Protein AF-0000000068959592 (afdb_homodimer)

Structure (mmCIF, N/CA/C/O backbone):
data_AF-0000000068959592-model_v1
#
loop_
_entity.id
_entity.type
_entity.pdbx_description
1 polymer 'Spy/CpxP family protein refolding chaperone'
#
loop_
_atom_site.group_PDB
_atom_site.id
_atom_site.type_symbol
_atom_site.label_atom_id
_atom_site.label_alt_id
_atom_site.label_comp_id
_atom_site.label_asym_id
_atom_site.label_entity_id
_atom_site.label_seq_id
_atom_site.pdbx_PDB_ins_code
_atom_site.Cartn_x
_atom_site.Cartn_y
_atom_site.Cartn_z
_atom_site.occupancy
_atom_site.B_iso_or_equiv
_atom_site.auth_seq_id
_atom_site.auth_comp_id
_atom_site.auth_asym_id
_atom_site.auth_atom_id
_atom_site.pdbx_PDB_model_num
ATOM 1 N N . ASP A 1 1 ? -11.227 -25.031 -20.594 1 89.12 1 ASP A N 1
ATOM 2 C CA . ASP A 1 1 ? -10.117 -24.531 -21.391 1 89.12 1 ASP A CA 1
ATOM 3 C C . ASP A 1 1 ? -9.266 -23.547 -20.578 1 89.12 1 ASP A C 1
ATOM 5 O O . ASP A 1 1 ? -9.594 -23.219 -19.438 1 89.12 1 ASP A O 1
ATOM 9 N N . GLN A 1 2 ? -8.172 -23.359 -21.172 1 91.5 2 GLN A N 1
ATOM 10 C CA . GLN A 1 2 ? -7.215 -22.484 -20.5 1 91.5 2 GLN A CA 1
ATOM 11 C C . GLN A 1 2 ? -7.84 -21.125 -20.203 1 91.5 2 GLN A C 1
ATOM 13 O O . GLN A 1 2 ? -7.637 -20.562 -19.125 1 91.5 2 GLN A O 1
ATOM 18 N N . ILE A 1 3 ? -8.695 -20.656 -21.078 1 91.06 3 ILE A N 1
ATOM 19 C CA . ILE A 1 3 ? -9.344 -19.359 -20.922 1 91.06 3 ILE A CA 1
ATOM 20 C C . ILE A 1 3 ? -10.352 -19.406 -19.781 1 91.06 3 ILE A C 1
ATOM 22 O O . ILE A 1 3 ? -10.422 -18.484 -18.969 1 91.06 3 ILE A O 1
ATOM 26 N N . THR A 1 4 ? -11.117 -20.391 -19.812 1 95.69 4 THR A N 1
ATOM 27 C CA . THR A 1 4 ? -12.094 -20.562 -18.734 1 95.69 4 THR A CA 1
ATOM 28 C C . THR A 1 4 ? -11.398 -20.625 -17.375 1 95.69 4 THR A C 1
ATOM 30 O O . THR A 1 4 ? -11.883 -20.047 -16.406 1 95.69 4 THR A O 1
ATOM 33 N N . ARG A 1 5 ? -10.273 -21.266 -17.219 1 96.12 5 ARG A N 1
ATOM 34 C CA . ARG A 1 5 ? -9.523 -21.391 -15.961 1 96.12 5 ARG A CA 1
ATOM 35 C C . ARG A 1 5 ? -8.977 -20.047 -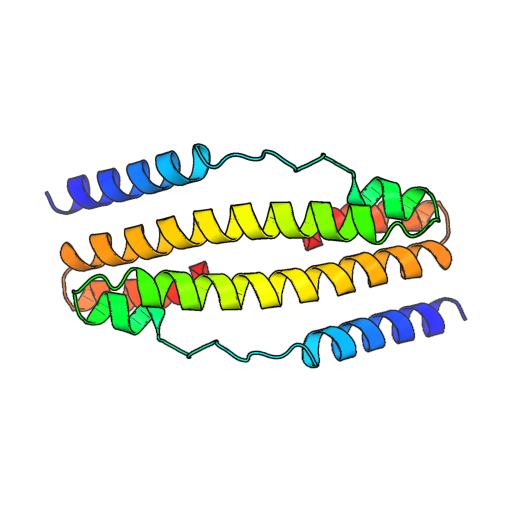15.523 1 96.12 5 ARG A C 1
ATOM 37 O O . ARG A 1 5 ? -9.008 -19.703 -14.336 1 96.12 5 ARG A O 1
ATOM 44 N N . ILE A 1 6 ? -8.516 -19.297 -16.5 1 94.5 6 ILE A N 1
ATOM 45 C CA . ILE A 1 6 ? -7.988 -17.969 -16.219 1 94.5 6 ILE A CA 1
ATOM 46 C C . ILE A 1 6 ? -9.109 -17.078 -15.688 1 94.5 6 ILE A C 1
ATOM 48 O O . ILE A 1 6 ? -8.922 -16.344 -14.703 1 94.5 6 ILE A O 1
ATOM 52 N N . LYS A 1 7 ? -10.234 -17.125 -16.281 1 96.38 7 LYS A N 1
ATOM 53 C CA . LYS A 1 7 ? -11.383 -16.328 -15.852 1 96.38 7 LYS A CA 1
ATOM 54 C C . LYS A 1 7 ? -11.805 -16.688 -14.43 1 96.38 7 LYS A C 1
ATOM 56 O O . LYS A 1 7 ? -12.125 -15.805 -13.625 1 96.38 7 LYS A O 1
ATOM 61 N N . LYS A 1 8 ? -11.852 -17.906 -14.18 1 97.69 8 LYS A N 1
ATOM 62 C CA . LYS A 1 8 ? -12.219 -18.359 -12.844 1 97.69 8 LYS A CA 1
ATOM 63 C C . LYS A 1 8 ? -11.234 -17.859 -11.797 1 97.69 8 LYS A C 1
ATOM 65 O O . LYS A 1 8 ? -11.641 -17.453 -10.703 1 97.69 8 LYS A O 1
ATOM 70 N N . LEU A 1 9 ? -9.906 -17.906 -12.125 1 97.88 9 LEU A N 1
ATOM 71 C CA . LEU A 1 9 ? -8.883 -17.406 -11.219 1 97.88 9 LEU A CA 1
ATOM 72 C C . LEU A 1 9 ? -9.07 -15.906 -10.969 1 97.88 9 LEU A C 1
ATOM 74 O O . LEU A 1 9 ? -8.945 -15.445 -9.828 1 97.88 9 LEU A O 1
ATOM 78 N N . HIS A 1 10 ? -9.383 -15.203 -12.016 1 96.81 10 HIS A N 1
ATOM 79 C CA . HIS A 1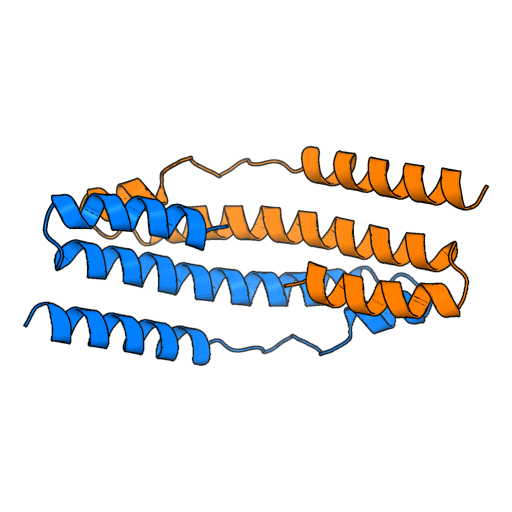 10 ? -9.617 -13.766 -11.891 1 96.81 10 HIS A CA 1
ATOM 80 C C . HIS A 1 10 ? -10.828 -13.484 -11 1 96.81 10 HIS A C 1
ATOM 82 O O . HIS A 1 10 ? -10.766 -12.617 -10.125 1 96.81 10 HIS A O 1
ATOM 88 N N . GLN A 1 11 ? -11.875 -14.203 -11.195 1 98.25 11 GLN A N 1
ATOM 89 C CA . GLN A 1 11 ? -13.086 -14.039 -10.398 1 98.25 11 GLN A CA 1
ATOM 90 C C . GLN A 1 11 ? -12.828 -14.375 -8.93 1 98.25 11 GLN A C 1
ATOM 92 O O . GLN A 1 11 ? -13.328 -13.695 -8.039 1 98.25 11 GLN A O 1
ATOM 97 N N . GLN A 1 12 ? -12.078 -15.398 -8.75 1 98.31 12 GLN A N 1
ATOM 98 C CA . GLN A 1 12 ? -11.742 -15.773 -7.379 1 98.31 12 GLN A CA 1
ATOM 99 C C . GLN A 1 12 ? -10.938 -14.672 -6.688 1 98.31 12 GLN A C 1
ATOM 101 O O . GLN A 1 12 ? -11.156 -14.383 -5.512 1 98.31 12 GLN A O 1
ATOM 106 N N . LEU A 1 13 ? -9.961 -14.102 -7.461 1 98.19 13 LEU A N 1
ATOM 107 C CA . LEU A 1 13 ? -9.195 -12.984 -6.906 1 98.19 13 LEU A CA 1
ATOM 108 C C . LEU A 1 13 ? -10.117 -11.852 -6.477 1 98.19 13 LEU A C 1
ATOM 110 O O . LEU A 1 13 ? -10.016 -11.352 -5.355 1 98.19 13 LEU A O 1
ATOM 114 N N . GLU A 1 14 ? -10.984 -11.461 -7.332 1 98 14 GLU A N 1
ATOM 115 C CA . GLU A 1 14 ? -11.914 -10.375 -7.031 1 98 14 GLU A CA 1
ATOM 116 C C . GLU A 1 14 ? -12.758 -10.703 -5.797 1 98 14 GLU A C 1
ATOM 118 O O . GLU A 1 14 ? -12.977 -9.836 -4.945 1 98 14 GLU A O 1
ATOM 123 N N . THR A 1 15 ? -13.211 -11.906 -5.75 1 98.56 15 THR A N 1
ATOM 124 C CA . THR A 1 15 ? -14.023 -12.352 -4.621 1 98.56 15 THR A CA 1
ATOM 125 C C . THR A 1 15 ? -13.219 -12.305 -3.324 1 98.56 15 THR A C 1
ATOM 127 O O . THR A 1 15 ? -13.68 -11.758 -2.32 1 98.56 15 THR A O 1
ATOM 130 N N . ASP A 1 16 ? -11.992 -12.812 -3.402 1 98.38 16 ASP A N 1
ATOM 131 C CA . ASP A 1 16 ? -11.148 -12.844 -2.213 1 98.38 16 ASP A CA 1
ATOM 132 C C . ASP A 1 16 ? -10.852 -11.43 -1.713 1 98.38 16 ASP A C 1
ATOM 134 O O . ASP A 1 16 ? -10.953 -11.156 -0.517 1 98.38 16 ASP A O 1
ATOM 138 N N . VAL A 1 17 ? -10.531 -10.555 -2.623 1 97.62 17 VAL A N 1
ATOM 139 C CA . VAL A 1 17 ? -10.18 -9.18 -2.268 1 97.62 17 VAL A CA 1
ATOM 140 C C . VAL A 1 17 ? -11.406 -8.461 -1.705 1 97.62 17 VAL A C 1
ATOM 142 O O . VAL A 1 17 ? -11.305 -7.727 -0.723 1 97.62 17 VAL A O 1
ATOM 145 N N . SER A 1 18 ? -12.539 -8.711 -2.27 1 97.88 18 SER A N 1
ATOM 146 C CA . SER A 1 18 ? -13.758 -8.031 -1.846 1 97.88 18 SER A CA 1
ATOM 147 C C . SER A 1 18 ? -14.188 -8.484 -0.455 1 97.88 18 SER A C 1
ATOM 149 O O . SER A 1 18 ? -14.953 -7.785 0.219 1 97.88 18 SER A O 1
ATOM 151 N N . GLN A 1 19 ? -13.727 -9.578 -0.022 1 98.06 19 GLN A N 1
ATOM 152 C CA . GLN A 1 19 ? -14.148 -10.148 1.251 1 98.06 19 GLN A CA 1
ATOM 153 C C . GLN A 1 19 ? -13.227 -9.703 2.387 1 98.06 19 GLN A C 1
ATOM 155 O O . GLN A 1 19 ? -13.477 -10.016 3.553 1 98.06 19 GLN A O 1
ATOM 160 N N . ILE A 1 20 ? -12.18 -8.945 1.967 1 98 20 ILE A N 1
ATOM 161 C CA . ILE A 1 20 ? -11.281 -8.445 3.002 1 98 20 ILE A CA 1
ATOM 162 C C . ILE A 1 20 ? -12.039 -7.504 3.932 1 98 20 ILE A C 1
ATOM 164 O O . ILE A 1 20 ? -12.75 -6.609 3.473 1 98 20 ILE A O 1
ATOM 168 N N . SER A 1 21 ? -11.883 -7.719 5.188 1 97.25 21 SER A N 1
ATOM 169 C CA . SER A 1 21 ? -12.539 -6.883 6.18 1 97.25 21 SER A CA 1
ATOM 170 C C . SER A 1 21 ? -11.938 -5.484 6.215 1 97.25 21 SER A C 1
ATOM 172 O O . SER A 1 21 ? -10.711 -5.328 6.23 1 97.25 21 SER A O 1
ATOM 174 N N . MET A 1 22 ? -12.773 -4.523 6.262 1 94.38 22 MET A N 1
ATOM 175 C CA . MET A 1 22 ? -12.32 -3.139 6.379 1 94.38 22 MET A CA 1
ATOM 176 C C . MET A 1 22 ? -12.453 -2.643 7.816 1 94.38 22 MET A C 1
ATOM 178 O O . MET A 1 22 ? -12.445 -1.437 8.062 1 94.38 22 MET A O 1
ATOM 182 N N . LYS A 1 23 ? -12.562 -3.627 8.578 1 93.25 23 LYS A N 1
ATOM 183 C CA . LYS A 1 23 ? -12.68 -3.277 9.992 1 93.25 23 LYS A CA 1
ATOM 184 C C . LYS A 1 23 ? -11.5 -2.434 10.453 1 93.25 23 LYS A C 1
ATOM 186 O O . LYS A 1 23 ? -10.352 -2.732 10.117 1 93.25 23 LYS A O 1
ATOM 191 N N . GLY A 1 24 ? -11.789 -1.362 11.133 1 94.56 24 GLY A N 1
ATOM 192 C CA . GLY A 1 24 ? -10.766 -0.488 11.672 1 94.56 24 GLY A CA 1
ATOM 193 C C . GLY A 1 24 ? -10.562 0.777 10.859 1 94.56 24 GLY A C 1
ATOM 194 O O . GLY A 1 24 ? -9.945 1.731 11.328 1 94.56 24 GLY A O 1
ATOM 195 N N . ILE A 1 25 ? -11.078 0.712 9.711 1 94.81 25 ILE A N 1
ATOM 196 C CA . ILE A 1 25 ? -10.992 1.913 8.883 1 94.81 25 ILE A CA 1
ATOM 197 C C . ILE A 1 25 ? -12.164 2.844 9.211 1 94.81 25 ILE A C 1
ATOM 199 O O . ILE A 1 25 ? -13.32 2.424 9.188 1 94.81 25 ILE A O 1
ATOM 203 N N . THR A 1 26 ? -11.828 3.969 9.602 1 94.81 26 THR A N 1
ATOM 204 C CA . THR A 1 26 ? -12.82 5.027 9.742 1 94.81 26 THR A CA 1
ATOM 205 C C . THR A 1 26 ? -12.664 6.066 8.633 1 94.81 26 THR A C 1
ATOM 207 O O . THR A 1 26 ? -11.664 6.793 8.594 1 94.81 26 THR A O 1
ATOM 210 N N . ASP A 1 27 ? -13.633 6.043 7.797 1 89.75 27 ASP A N 1
ATOM 211 C CA . ASP A 1 27 ? -13.594 6.984 6.68 1 89.75 27 ASP A CA 1
ATOM 212 C C . ASP A 1 27 ? -13.398 8.414 7.176 1 89.75 27 ASP A C 1
ATOM 214 O O . ASP A 1 27 ? -14.094 8.867 8.086 1 89.75 27 ASP A O 1
ATOM 218 N N . GLY A 1 28 ? -12.375 9.07 6.645 1 91 28 GLY A N 1
ATOM 219 C CA . GLY A 1 28 ? -12.148 10.469 6.957 1 91 28 GLY A CA 1
ATOM 220 C C . GLY A 1 28 ? -11.367 10.68 8.234 1 91 28 GLY A C 1
ATOM 221 O O . GLY A 1 28 ? -11.133 11.82 8.648 1 91 28 GLY A O 1
ATOM 222 N N . ALA A 1 29 ? -11 9.672 8.906 1 95.12 29 ALA A N 1
ATOM 223 C CA . ALA A 1 29 ? -10.328 9.805 10.195 1 95.12 29 ALA A CA 1
ATOM 224 C C . ALA A 1 29 ? -9.031 10.594 10.055 1 95.12 29 ALA A C 1
ATOM 226 O O . ALA A 1 29 ? -8.727 11.461 10.875 1 95.12 29 ALA A O 1
ATOM 227 N N . LEU A 1 30 ? -8.281 10.367 9.031 1 95.94 30 LEU A N 1
ATOM 228 C CA . LEU A 1 30 ? -7.016 11.07 8.844 1 95.94 30 LEU A CA 1
ATOM 229 C C . LEU A 1 30 ? -7.254 12.516 8.43 1 95.94 30 LEU A C 1
ATOM 231 O O . LEU A 1 30 ? -6.535 13.414 8.875 1 95.94 30 LEU A O 1
ATOM 235 N N . ILE A 1 31 ? -8.289 12.703 7.672 1 92.69 31 ILE A N 1
ATOM 236 C CA . ILE A 1 31 ? -8.672 14.047 7.266 1 92.69 31 ILE A CA 1
ATOM 237 C C . ILE A 1 31 ? -9.094 14.859 8.492 1 92.69 31 ILE A C 1
ATOM 239 O O . ILE A 1 31 ? -8.766 16.047 8.602 1 92.69 31 ILE A O 1
ATOM 243 N N . GLU A 1 32 ? -9.844 14.195 9.359 1 93.38 32 GLU A N 1
ATOM 244 C CA . GLU A 1 32 ? -10.273 14.867 10.578 1 93.38 32 GLU A CA 1
ATOM 245 C C . GLU A 1 32 ? -9.078 15.312 11.414 1 93.38 32 GLU A C 1
ATOM 247 O O . GLU A 1 32 ? -9.102 16.391 12.023 1 93.38 32 GLU A O 1
ATOM 252 N N . VAL A 1 33 ? -8.039 14.484 11.5 1 95.62 33 VAL A N 1
ATOM 253 C CA . VAL A 1 33 ? -6.836 14.875 12.227 1 95.62 33 VAL A CA 1
ATOM 254 C C . VAL A 1 33 ? -6.254 16.141 11.617 1 95.62 33 VAL A C 1
ATOM 256 O O . VAL A 1 33 ? -5.883 17.078 12.344 1 95.62 33 VAL A O 1
ATOM 259 N N . ILE A 1 34 ? -6.207 16.266 10.336 1 93.81 34 ILE A N 1
ATOM 260 C CA . ILE A 1 34 ? -5.637 17.406 9.641 1 93.81 34 ILE A CA 1
ATOM 261 C C . ILE A 1 34 ? -6.516 18.641 9.867 1 93.81 34 ILE A C 1
ATOM 263 O O . ILE A 1 34 ? -6.02 19.703 10.242 1 93.81 34 ILE A O 1
ATOM 267 N N . ASN A 1 35 ? -7.812 18.5 9.766 1 90.44 35 ASN A N 1
ATOM 268 C CA . ASN A 1 35 ? -8.75 19.609 9.875 1 90.44 35 ASN A CA 1
ATOM 269 C C . ASN A 1 35 ? -8.805 20.172 11.297 1 90.44 35 ASN A C 1
ATOM 271 O O . ASN A 1 35 ? -9.016 21.359 11.492 1 90.44 35 ASN A O 1
ATOM 275 N N . SER A 1 36 ? -8.609 19.312 12.234 1 92.31 36 SER A N 1
ATOM 276 C CA . SER A 1 36 ? -8.695 19.734 13.625 1 92.31 36 SER A CA 1
ATOM 277 C C . SER A 1 36 ? -7.523 20.625 14.008 1 92.31 36 SER A C 1
ATOM 279 O O . SER A 1 36 ? -7.578 21.344 15.008 1 92.31 36 SER A O 1
ATOM 281 N N . GLY A 1 37 ? -6.445 20.484 13.32 1 91.19 37 GLY A N 1
ATOM 282 C CA . GLY A 1 37 ? -5.242 21.234 13.648 1 91.19 37 GLY A CA 1
ATOM 283 C C . GLY A 1 37 ? -4.465 20.625 14.805 1 91.19 37 GLY A C 1
ATOM 284 O O . GLY A 1 37 ? -3.434 21.172 15.211 1 91.19 37 GLY A O 1
ATOM 285 N N . LYS A 1 38 ? -4.938 19.469 15.344 1 96.25 38 LYS A N 1
ATOM 286 C CA . LYS A 1 38 ? -4.273 18.766 16.438 1 96.25 38 LYS A CA 1
ATOM 287 C C . LYS A 1 38 ? -3.824 17.375 16.016 1 96.25 38 LYS A C 1
ATOM 289 O O . LYS A 1 38 ? -4.645 16.531 15.641 1 96.25 38 LYS A O 1
ATOM 294 N N . TRP A 1 39 ? -2.488 17.203 16.141 1 97.69 39 TRP A N 1
ATOM 295 C CA . TRP A 1 39 ? -1.955 15.906 15.742 1 97.69 39 TRP A CA 1
ATOM 296 C C . TRP A 1 39 ? -2.367 14.828 16.75 1 97.69 39 TRP A C 1
ATOM 298 O O . TRP A 1 39 ? -2.176 14.992 17.953 1 97.69 39 TRP A O 1
ATOM 308 N N . ASP A 1 40 ? -2.957 13.773 16.234 1 98.38 40 ASP A N 1
ATOM 309 C CA . ASP A 1 40 ? -3.299 12.586 17.016 1 98.38 40 ASP A CA 1
ATOM 310 C C . ASP A 1 40 ? -2.521 11.367 16.516 1 98.38 40 ASP A C 1
ATOM 312 O O . ASP A 1 40 ? -3.025 10.586 15.711 1 98.38 40 ASP A O 1
ATOM 316 N N . ASP A 1 41 ? -1.363 11.172 17.062 1 98.44 41 ASP A N 1
ATOM 317 C CA . ASP A 1 41 ? -0.442 10.133 16.609 1 98.44 41 ASP A CA 1
ATOM 318 C C . ASP A 1 41 ? -1.071 8.75 16.734 1 98.44 41 ASP A C 1
ATOM 320 O O . ASP A 1 41 ? -0.915 7.91 15.844 1 98.44 41 ASP A O 1
ATOM 324 N N . ALA A 1 42 ? -1.779 8.531 17.812 1 98.06 42 ALA A N 1
ATOM 325 C CA . ALA A 1 42 ? -2.389 7.223 18.047 1 98.06 42 ALA A CA 1
ATOM 326 C C . ALA A 1 42 ? -3.457 6.918 17 1 98.06 42 ALA A C 1
ATOM 328 O O . ALA A 1 42 ? -3.492 5.82 16.438 1 98.06 42 ALA A O 1
ATOM 329 N N . ALA A 1 43 ? -4.289 7.848 16.656 1 97.88 43 ALA A N 1
ATOM 330 C CA . ALA A 1 43 ? -5.336 7.652 15.656 1 97.88 43 ALA A CA 1
ATOM 331 C C . ALA A 1 43 ? -4.734 7.445 14.266 1 97.88 43 ALA A C 1
ATOM 333 O O . ALA A 1 43 ? -5.199 6.594 13.508 1 97.88 43 ALA A O 1
ATOM 334 N N . VAL A 1 44 ? -3.695 8.25 13.992 1 98.38 44 VAL A N 1
ATOM 335 C CA . VAL A 1 44 ? -3.037 8.148 12.688 1 98.38 44 VAL A CA 1
ATOM 336 C C . VAL A 1 44 ? -2.43 6.754 12.523 1 98.38 44 VAL A C 1
ATOM 338 O O . VAL A 1 44 ? -2.689 6.07 11.531 1 98.38 44 VAL A O 1
ATOM 341 N N . LYS A 1 45 ? -1.758 6.352 13.578 1 98.38 45 LYS A N 1
ATOM 342 C CA . LYS A 1 45 ? -1.103 5.051 13.5 1 98.38 45 LYS A CA 1
ATOM 343 C C . LYS A 1 45 ? -2.129 3.924 13.414 1 98.38 45 LYS A C 1
ATOM 345 O O . LYS A 1 45 ? -1.926 2.947 12.688 1 98.38 45 LYS A O 1
ATOM 350 N N . GLN A 1 46 ? -3.17 4.074 14.086 1 98.25 46 GLN A N 1
ATOM 351 C CA . GLN A 1 46 ? -4.223 3.064 14.055 1 98.25 46 GLN A CA 1
ATOM 352 C C . GLN A 1 46 ? -4.828 2.953 12.656 1 98.25 46 GLN A C 1
ATOM 354 O O . GLN A 1 46 ? -5.016 1.85 12.141 1 98.25 46 GLN A O 1
ATOM 359 N N . GLN A 1 47 ? -5.18 4.07 12.023 1 98 47 GLN A N 1
ATOM 360 C CA . GLN A 1 47 ? -5.766 4.066 10.688 1 98 47 GLN A CA 1
ATOM 361 C C . GLN A 1 47 ? -4.777 3.537 9.656 1 98 47 GLN A C 1
ATOM 363 O O . GLN A 1 47 ? -5.152 2.756 8.773 1 98 47 GLN A O 1
ATOM 368 N N . LEU A 1 48 ? -3.494 3.904 9.812 1 97.94 48 LEU A N 1
ATOM 369 C CA . LEU A 1 48 ? -2.5 3.461 8.844 1 97.94 48 LEU A CA 1
ATOM 370 C C . LEU A 1 48 ? -2.234 1.966 8.977 1 97.94 48 LEU A C 1
ATOM 372 O O . LEU A 1 48 ? -1.975 1.285 7.984 1 97.94 48 LEU A O 1
ATOM 376 N N . ALA A 1 49 ? -2.305 1.453 10.234 1 97.69 49 ALA A N 1
ATOM 377 C CA . ALA A 1 49 ? -2.168 0.013 10.438 1 97.69 49 ALA A CA 1
ATOM 378 C C . ALA A 1 49 ? -3.328 -0.743 9.797 1 97.69 49 ALA A C 1
ATOM 380 O O . ALA A 1 49 ? -3.131 -1.799 9.188 1 97.69 49 ALA A O 1
ATOM 381 N N . ALA A 1 50 ? -4.488 -0.204 9.898 1 97.12 50 ALA A N 1
ATOM 382 C CA . ALA A 1 50 ? -5.656 -0.836 9.289 1 97.12 50 ALA A CA 1
ATOM 383 C C . ALA A 1 50 ? -5.543 -0.857 7.77 1 97.12 50 ALA A C 1
ATOM 385 O O . ALA A 1 50 ? -5.812 -1.879 7.133 1 97.12 50 ALA A O 1
ATOM 386 N N . PHE A 1 51 ? -5.125 0.231 7.16 1 95.69 51 PHE A N 1
ATOM 387 C CA . PHE A 1 51 ? -4.898 0.295 5.723 1 95.69 51 PHE A CA 1
ATOM 388 C C . PHE A 1 51 ? -3.869 -0.74 5.289 1 95.69 51 PHE A C 1
ATOM 390 O O . PHE A 1 51 ? -4.082 -1.464 4.312 1 95.69 51 PHE A O 1
ATOM 397 N N . SER A 1 52 ? -2.789 -0.733 6.074 1 96.06 52 SER A N 1
ATOM 398 C CA . SER A 1 52 ? -1.694 -1.638 5.738 1 96.06 52 SER A CA 1
ATOM 399 C C . SER A 1 52 ? -2.143 -3.094 5.801 1 96.06 52 SER A C 1
ATOM 401 O O . SER A 1 52 ? -1.743 -3.906 4.965 1 96.06 52 SER A O 1
ATOM 403 N N . ASN A 1 53 ? -2.951 -3.344 6.75 1 96.88 53 ASN A N 1
ATOM 404 C CA . ASN A 1 53 ? -3.453 -4.707 6.883 1 96.88 53 ASN A CA 1
ATOM 405 C C . ASN A 1 53 ? -4.309 -5.109 5.684 1 96.88 53 ASN A C 1
ATOM 407 O O . ASN A 1 53 ? -4.164 -6.207 5.148 1 96.88 53 ASN A O 1
ATOM 411 N N . ILE A 1 54 ? -5.137 -4.293 5.25 1 96.81 54 ILE A N 1
ATOM 412 C CA . ILE A 1 54 ? -6.008 -4.547 4.105 1 96.81 54 ILE A CA 1
ATOM 413 C C . ILE A 1 54 ? -5.164 -4.746 2.85 1 96.81 54 ILE A C 1
ATOM 415 O O . ILE A 1 54 ? -5.352 -5.719 2.117 1 96.81 54 ILE A O 1
ATOM 419 N N . GLU A 1 55 ? -4.23 -3.857 2.682 1 95.62 55 GLU A N 1
ATOM 420 C CA . GLU A 1 55 ? -3.381 -3.924 1.498 1 95.62 55 GLU A CA 1
ATOM 421 C C . GLU A 1 55 ? -2.537 -5.195 1.495 1 95.62 55 GLU A C 1
ATOM 423 O O . GLU A 1 55 ? -2.346 -5.816 0.448 1 95.62 55 GLU A O 1
ATOM 428 N N . GLN A 1 56 ? -2.074 -5.52 2.666 1 97.38 56 GLN A N 1
ATOM 429 C CA . GLN A 1 56 ? -1.267 -6.73 2.773 1 97.38 56 GLN A CA 1
ATOM 430 C C . GLN A 1 56 ? -2.074 -7.969 2.393 1 97.38 56 GLN A C 1
ATOM 432 O O . GLN A 1 56 ? -1.581 -8.844 1.681 1 97.38 56 GLN A O 1
ATOM 437 N N . GLN A 1 57 ? -3.295 -8.023 2.787 1 97.94 57 GLN A N 1
ATOM 438 C CA . GLN A 1 57 ? -4.16 -9.141 2.441 1 97.94 57 GLN A CA 1
ATOM 439 C C . GLN A 1 57 ? -4.473 -9.156 0.947 1 97.94 57 GLN A C 1
ATOM 441 O O . GLN A 1 57 ? -4.426 -10.211 0.309 1 97.94 57 GLN A O 1
ATOM 446 N N . ALA A 1 58 ? -4.789 -8.023 0.453 1 97.25 58 ALA A N 1
ATOM 447 C CA . ALA A 1 58 ? -5.078 -7.941 -0.976 1 97.25 58 ALA A CA 1
ATOM 448 C C . ALA A 1 58 ? -3.879 -8.391 -1.806 1 97.25 58 ALA A C 1
ATOM 450 O O . ALA A 1 58 ? -4.031 -9.133 -2.781 1 97.25 58 ALA A O 1
ATOM 451 N N . ARG A 1 59 ? -2.666 -7.992 -1.362 1 97.38 59 ARG A N 1
ATOM 452 C CA . ARG A 1 59 ? -1.459 -8.375 -2.09 1 97.38 59 ARG A CA 1
ATOM 453 C C . ARG A 1 59 ? -1.215 -9.875 -1.995 1 97.38 59 ARG A C 1
ATOM 455 O O . ARG A 1 59 ? -0.729 -10.492 -2.945 1 97.38 59 ARG A O 1
ATOM 462 N N . TYR A 1 60 ? -1.549 -10.375 -0.842 1 98.38 60 TYR A N 1
ATOM 463 C CA . TYR A 1 60 ? -1.418 -11.82 -0.702 1 98.38 60 TYR A CA 1
ATOM 464 C C . TYR A 1 60 ? -2.26 -12.547 -1.744 1 98.38 60 TYR A C 1
ATOM 466 O O . TYR A 1 60 ? -1.771 -13.453 -2.422 1 98.38 60 TYR A O 1
ATOM 474 N N . TYR A 1 61 ? -3.469 -12.125 -1.93 1 98.12 61 TYR A N 1
ATOM 475 C CA . TYR A 1 61 ? -4.359 -12.773 -2.889 1 98.12 61 TYR A CA 1
ATOM 476 C C . TYR A 1 61 ? -3.881 -12.539 -4.316 1 98.12 61 TYR A C 1
ATOM 478 O O . TYR A 1 61 ? -4.012 -13.422 -5.172 1 98.12 61 TYR A O 1
ATOM 486 N N . ARG A 1 62 ? -3.316 -11.445 -4.562 1 97.31 62 ARG A N 1
ATOM 487 C CA . ARG A 1 62 ? -2.811 -11.164 -5.902 1 97.31 62 ARG A CA 1
ATOM 488 C C . ARG A 1 62 ? -1.611 -12.047 -6.23 1 97.31 62 ARG A C 1
ATOM 490 O O . ARG A 1 62 ? -1.498 -12.562 -7.344 1 97.31 62 ARG A O 1
ATOM 497 N N . VAL A 1 63 ? -0.735 -12.156 -5.227 1 97.31 63 VAL A N 1
ATOM 498 C CA . VAL A 1 63 ? 0.417 -13.023 -5.445 1 97.31 63 VAL A CA 1
ATOM 499 C C . VAL A 1 63 ? -0.052 -14.461 -5.672 1 97.31 63 VAL A C 1
ATOM 501 O O . VAL A 1 63 ? 0.439 -15.148 -6.57 1 97.31 63 VAL A O 1
ATOM 504 N N . LYS A 1 64 ? -1.023 -14.883 -4.875 1 97.75 64 LYS A N 1
ATOM 505 C CA . LYS A 1 64 ? -1.566 -16.219 -5.027 1 97.75 64 LYS A CA 1
ATOM 506 C C . LYS A 1 64 ? -2.215 -16.406 -6.395 1 97.75 64 LYS A C 1
ATOM 508 O O . LYS A 1 64 ? -2.035 -17.438 -7.043 1 97.75 64 LYS A O 1
ATOM 513 N N . TYR A 1 65 ? -2.912 -15.406 -6.859 1 97.69 65 TYR A N 1
ATOM 514 C CA . TYR A 1 65 ? -3.518 -15.414 -8.188 1 97.69 65 TYR A CA 1
ATOM 515 C C . TYR A 1 65 ? -2.457 -15.586 -9.266 1 97.69 65 TYR A C 1
ATOM 517 O O . TYR A 1 65 ? -2.59 -16.453 -10.148 1 97.69 65 TYR A O 1
ATOM 525 N N . TYR A 1 66 ? -1.413 -14.844 -9.148 1 96.19 66 TYR A N 1
ATOM 526 C CA . TYR A 1 66 ? -0.37 -14.922 -10.164 1 96.19 66 TYR A CA 1
ATOM 527 C C . TYR A 1 66 ? 0.348 -16.266 -10.109 1 96.19 66 TYR A C 1
ATOM 529 O O . TYR A 1 66 ? 0.746 -16.812 -11.141 1 96.19 66 TYR A O 1
ATOM 537 N N . PHE A 1 67 ? 0.55 -16.781 -8.93 1 96.88 67 PHE A N 1
ATOM 538 C CA . PHE A 1 67 ? 1.122 -18.109 -8.773 1 96.88 67 PHE A CA 1
ATOM 539 C C . PHE A 1 67 ? 0.269 -19.156 -9.477 1 96.88 67 PHE A C 1
ATOM 541 O O . PHE A 1 67 ? 0.774 -19.922 -10.297 1 96.88 67 PHE A O 1
ATOM 548 N N . ASP A 1 68 ? -1.072 -19.141 -9.234 1 96.62 68 ASP A N 1
ATOM 549 C CA . ASP A 1 68 ? -1.979 -20.109 -9.836 1 96.62 68 ASP A CA 1
ATOM 550 C C . ASP A 1 68 ? -2.104 -19.906 -11.336 1 96.62 68 ASP A C 1
ATOM 552 O O . ASP A 1 68 ? -2.211 -20.859 -12.102 1 96.62 68 ASP A O 1
ATOM 556 N N . LEU A 1 69 ? -2.1 -18.672 -11.695 1 95.5 69 LEU A N 1
ATOM 557 C CA . LEU A 1 69 ? -2.143 -18.344 -13.109 1 95.5 69 LEU A CA 1
ATOM 558 C C . LEU A 1 69 ? -0.93 -18.906 -13.844 1 95.5 69 LEU A C 1
ATOM 560 O O . LEU A 1 69 ? -1.056 -19.422 -14.953 1 95.5 69 LEU A O 1
ATOM 564 N N . SER A 1 70 ? 0.225 -18.812 -13.188 1 94 70 SER A N 1
ATOM 565 C CA . SER A 1 70 ? 1.465 -19.266 -13.805 1 94 70 SER A CA 1
ATOM 566 C C . SER A 1 70 ? 1.419 -20.766 -14.094 1 94 70 SER A C 1
ATOM 568 O O . SER A 1 70 ? 2.082 -21.25 -15.016 1 94 70 SER A O 1
ATOM 570 N N . LYS A 1 71 ? 0.611 -21.484 -13.391 1 91.88 71 LYS A N 1
ATOM 571 C CA . LYS A 1 71 ? 0.51 -22.938 -13.562 1 91.88 71 LYS A CA 1
ATOM 572 C 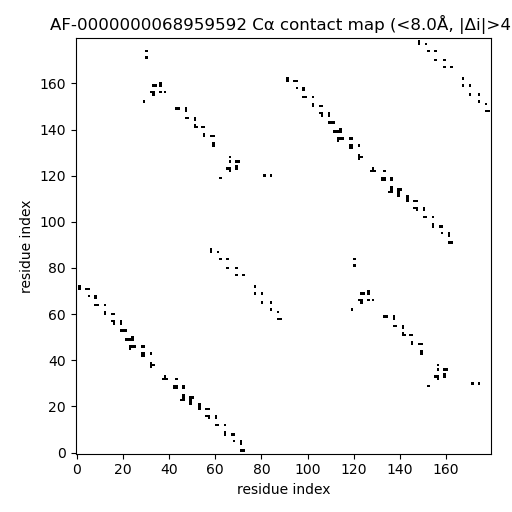C . LYS A 1 71 ? -0.313 -23.297 -14.797 1 91.88 71 LYS A C 1
ATOM 574 O O . LYS A 1 71 ? -0.234 -24.422 -15.297 1 91.88 71 LYS A O 1
ATOM 579 N N . VAL A 1 72 ? -1.061 -22.391 -15.227 1 92.44 72 VAL A N 1
ATOM 580 C CA . VAL A 1 72 ? -1.959 -22.703 -16.328 1 92.44 72 VAL A CA 1
ATOM 581 C C . VAL A 1 72 ? -1.425 -22.078 -17.625 1 92.44 72 VAL A C 1
ATOM 583 O O . VAL A 1 72 ? -1.9 -22.406 -18.719 1 92.44 72 VAL A O 1
ATOM 586 N N . LEU A 1 73 ? -0.482 -21.219 -17.547 1 92.31 73 LEU A N 1
ATOM 587 C CA . LEU A 1 73 ? 0.054 -20.516 -18.703 1 92.31 73 LEU A CA 1
ATOM 588 C C . LEU A 1 73 ? 1.24 -21.266 -19.312 1 92.31 73 LEU A C 1
ATOM 590 O O . LEU A 1 73 ? 1.828 -22.125 -18.656 1 92.31 73 LEU A O 1
ATOM 594 N N . THR A 1 74 ? 1.499 -21 -20.625 1 88.5 74 THR A N 1
ATOM 595 C CA . THR A 1 74 ? 2.713 -21.484 -21.266 1 88.5 74 THR A CA 1
ATOM 596 C C . THR A 1 74 ? 3.941 -20.75 -20.734 1 88.5 74 THR A C 1
ATOM 598 O O . THR A 1 74 ? 3.822 -19.672 -20.172 1 88.5 74 THR A O 1
ATOM 601 N N . PRO A 1 75 ? 5.141 -21.281 -20.891 1 85.19 75 PRO A N 1
ATOM 602 C CA . PRO A 1 75 ? 6.359 -20.609 -20.438 1 85.19 75 PRO A CA 1
ATOM 603 C C . PRO A 1 75 ? 6.488 -19.188 -21 1 85.19 75 PRO A C 1
ATOM 605 O O . PRO A 1 75 ? 6.938 -18.281 -20.297 1 85.19 75 PRO A O 1
ATOM 608 N N . GLU A 1 76 ? 6.027 -18.969 -22.25 1 84.44 76 GLU A N 1
ATOM 609 C CA . GLU A 1 76 ? 6.086 -17.641 -22.859 1 84.44 76 GLU A CA 1
ATOM 610 C C . GLU A 1 76 ? 5.141 -16.672 -22.156 1 84.44 76 GLU A C 1
ATOM 612 O O . GLU A 1 76 ? 5.496 -15.516 -21.906 1 84.44 76 GLU A O 1
ATOM 617 N N . GLN A 1 77 ? 4.004 -17.172 -21.812 1 88 77 GLN A N 1
ATOM 618 C CA . GLN A 1 77 ? 2.992 -16.375 -21.125 1 88 77 GLN A CA 1
ATOM 619 C C . GLN A 1 77 ? 3.398 -16.094 -19.688 1 88 77 GLN A C 1
ATOM 621 O O . GLN A 1 77 ? 3.049 -15.062 -19.125 1 88 77 GLN A O 1
ATOM 626 N N . ARG A 1 78 ? 4.262 -16.828 -19.078 1 89.25 78 ARG A N 1
ATOM 627 C CA . ARG A 1 78 ? 4.711 -16.719 -17.703 1 89.25 78 ARG A CA 1
ATOM 628 C C . ARG A 1 78 ? 5.625 -15.5 -17.531 1 89.25 78 ARG A C 1
ATOM 630 O O . ARG A 1 78 ? 5.625 -14.859 -16.469 1 89.25 78 ARG A O 1
ATOM 637 N N . GLN A 1 79 ? 6.312 -15.148 -18.547 1 86 79 GLN A N 1
ATOM 638 C CA . GLN A 1 79 ? 7.148 -13.953 -18.5 1 86 79 GLN A CA 1
ATOM 639 C C . GLN A 1 79 ? 6.301 -12.695 -18.344 1 86 79 GLN A C 1
ATOM 641 O O . GLN A 1 79 ? 6.672 -11.781 -17.594 1 86 79 GLN A O 1
ATOM 646 N N . GLN A 1 80 ? 5.199 -12.695 -18.953 1 85.06 80 GLN A N 1
ATOM 647 C CA . GLN A 1 80 ? 4.277 -11.57 -18.812 1 85.06 80 GLN A CA 1
ATOM 648 C C . GLN A 1 80 ? 3.713 -11.492 -17.406 1 85.06 80 GLN A C 1
ATOM 650 O O . GLN A 1 80 ? 3.527 -10.398 -16.859 1 85.06 80 GLN A O 1
ATOM 655 N N . VAL A 1 81 ? 3.504 -12.602 -16.859 1 86.06 81 VAL A N 1
ATOM 656 C CA . VAL A 1 81 ? 2.971 -12.672 -15.5 1 86.06 81 VAL A CA 1
ATOM 657 C C . 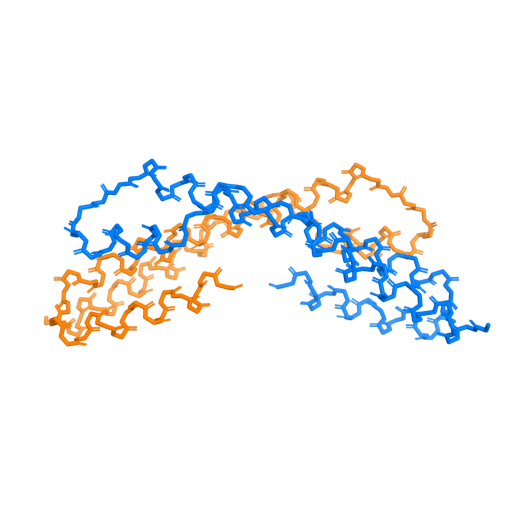VAL A 1 81 ? 3.953 -12.023 -14.523 1 86.06 81 VAL A C 1
ATOM 659 O O . VAL A 1 81 ? 3.547 -11.289 -13.617 1 86.06 81 VAL A O 1
ATOM 662 N N . GLN A 1 82 ? 5.227 -12.195 -14.711 1 85.06 82 GLN A N 1
ATOM 663 C CA . GLN A 1 82 ? 6.254 -11.609 -13.852 1 85.06 82 GLN A CA 1
ATOM 664 C C . GLN A 1 82 ? 6.211 -10.086 -13.898 1 85.06 82 GLN A C 1
ATOM 666 O O . GLN A 1 82 ? 6.293 -9.43 -12.859 1 85.06 82 GLN A O 1
ATOM 671 N N . GLN A 1 83 ? 6.047 -9.617 -15.047 1 85.31 83 GLN A N 1
ATOM 672 C CA . GLN A 1 83 ? 5.965 -8.172 -15.211 1 85.31 83 GLN A CA 1
ATOM 673 C C . GLN A 1 83 ? 4.703 -7.613 -14.555 1 85.31 83 GLN A C 1
ATOM 675 O O . GLN A 1 83 ? 4.746 -6.574 -13.891 1 85.31 83 GLN A O 1
ATOM 680 N N . ASP A 1 84 ? 3.629 -8.359 -14.75 1 88.5 84 ASP A N 1
ATOM 681 C CA . ASP A 1 84 ? 2.363 -7.926 -14.164 1 88.5 84 ASP A CA 1
ATOM 682 C C . ASP A 1 84 ? 2.42 -7.957 -12.641 1 88.5 84 ASP A C 1
ATOM 684 O O . ASP A 1 84 ? 1.894 -7.059 -11.977 1 88.5 84 ASP A O 1
ATOM 688 N N . LEU A 1 85 ? 3.088 -8.945 -12.172 1 90.44 85 LEU A N 1
ATOM 689 C CA . LEU A 1 85 ? 3.219 -9.07 -10.727 1 90.44 85 LEU A CA 1
ATOM 690 C C . LEU A 1 85 ? 4.02 -7.91 -10.148 1 90.44 85 LEU A C 1
ATOM 692 O O . LEU A 1 85 ? 3.631 -7.328 -9.133 1 90.44 85 LEU A O 1
ATOM 696 N N . ALA A 1 86 ? 5.086 -7.531 -10.766 1 84.31 86 ALA A N 1
ATOM 697 C CA . ALA A 1 86 ? 5.906 -6.418 -10.305 1 84.31 86 ALA A CA 1
ATOM 698 C C . ALA A 1 86 ? 5.094 -5.129 -10.219 1 84.31 86 ALA A C 1
ATOM 700 O O . ALA A 1 86 ? 5.207 -4.375 -9.25 1 84.31 86 ALA A O 1
ATOM 701 N N . GLN A 1 87 ? 4.258 -4.941 -11.125 1 85 87 GLN A N 1
ATOM 702 C CA . GLN A 1 87 ? 3.418 -3.748 -11.164 1 85 87 GLN A CA 1
ATOM 703 C C . GLN A 1 87 ? 2.338 -3.803 -10.086 1 85 87 GLN A C 1
ATOM 705 O O . GLN A 1 87 ? 2.023 -2.785 -9.461 1 85 87 GLN A O 1
ATOM 710 N N . ALA A 1 88 ? 1.9 -5.027 -9.898 1 83.75 88 ALA A N 1
ATOM 711 C CA . ALA A 1 88 ? 0.799 -5.207 -8.953 1 83.75 88 ALA A CA 1
ATOM 712 C C . ALA A 1 88 ? 1.275 -5.039 -7.516 1 83.75 88 ALA A C 1
ATOM 714 O O . ALA A 1 88 ? 0.482 -4.73 -6.621 1 83.75 88 ALA A O 1
ATOM 715 N N . LEU A 1 89 ? 2.518 -5.293 -7.27 1 83.12 89 LEU A N 1
ATOM 716 C CA . LEU A 1 89 ? 3.076 -5.18 -5.926 1 83.12 89 LEU A CA 1
ATOM 717 C C . LEU A 1 89 ? 3.375 -3.723 -5.586 1 83.12 89 LEU A C 1
ATOM 719 O O . LEU A 1 89 ? 3.551 -3.379 -4.414 1 83.12 89 LEU A O 1
ATOM 723 N N . GLU A 1 90 ? 3.379 -2.859 -6.594 1 70.56 90 GLU A N 1
ATOM 724 C CA . GLU A 1 90 ? 3.602 -1.433 -6.379 1 70.56 90 GLU A CA 1
ATOM 725 C C . GLU A 1 90 ? 2.305 -0.721 -6.008 1 70.56 90 GLU A C 1
ATOM 727 O O . GLU A 1 90 ? 2.299 0.155 -5.141 1 70.56 90 GLU A O 1
ATOM 732 N N . ASP B 1 1 ? 8.75 32.812 3.393 1 89.19 1 ASP B N 1
ATOM 733 C CA . ASP B 1 1 ? 7.43 32.969 2.783 1 89.19 1 ASP B CA 1
ATOM 734 C C . ASP B 1 1 ? 6.703 31.625 2.732 1 89.19 1 ASP B C 1
ATOM 736 O O . ASP B 1 1 ? 7.266 30.594 3.094 1 89.19 1 ASP B O 1
ATOM 740 N N . GLN B 1 2 ? 5.48 31.812 2.496 1 91.62 2 GLN B N 1
ATOM 741 C CA . GLN B 1 2 ? 4.625 30.641 2.467 1 91.62 2 GLN B CA 1
ATOM 742 C C . GLN B 1 2 ? 5.148 29.609 1.474 1 91.62 2 GLN B C 1
ATOM 744 O O . GLN B 1 2 ? 5.156 28.406 1.763 1 91.62 2 GLN B O 1
ATOM 749 N N . ILE B 1 3 ? 5.688 30.062 0.369 1 91.06 3 ILE B N 1
ATOM 750 C CA . ILE B 1 3 ? 6.203 29.188 -0.678 1 91.06 3 ILE B CA 1
ATOM 751 C C . ILE B 1 3 ? 7.461 28.484 -0.183 1 91.06 3 ILE B C 1
ATOM 753 O O . ILE B 1 3 ? 7.633 27.281 -0.401 1 91.06 3 ILE B O 1
ATOM 757 N N . THR B 1 4 ? 8.312 29.219 0.343 1 95.75 4 THR B N 1
ATOM 758 C CA . THR B 1 4 ? 9.539 28.641 0.884 1 95.75 4 THR B CA 1
ATOM 759 C C . THR B 1 4 ? 9.219 27.578 1.937 1 95.75 4 THR B C 1
ATOM 761 O O . THR B 1 4 ? 9.852 26.531 1.982 1 95.75 4 THR B O 1
ATOM 764 N N . ARG B 1 5 ? 8.234 27.734 2.807 1 96.19 5 ARG B N 1
ATOM 765 C CA . ARG B 1 5 ? 7.832 26.781 3.842 1 96.19 5 ARG B CA 1
ATOM 766 C C . ARG B 1 5 ? 7.262 25.516 3.229 1 96.19 5 ARG B C 1
ATOM 768 O O . ARG B 1 5 ? 7.551 24.406 3.695 1 96.19 5 ARG B O 1
ATOM 775 N N . ILE B 1 6 ? 6.508 25.719 2.184 1 94.56 6 ILE B N 1
ATOM 776 C CA . ILE B 1 6 ? 5.922 24.578 1.487 1 94.56 6 ILE B CA 1
ATOM 777 C C . ILE B 1 6 ? 7.027 23.734 0.861 1 94.56 6 ILE B C 1
ATOM 779 O O . ILE B 1 6 ? 7.008 22.5 0.965 1 94.56 6 ILE B O 1
ATOM 783 N N . LYS B 1 7 ? 7.977 24.344 0.246 1 96.38 7 LYS B N 1
ATOM 784 C CA . LYS B 1 7 ? 9.094 23.625 -0.373 1 96.38 7 LYS B CA 1
ATOM 785 C C . LYS B 1 7 ? 9.891 22.844 0.666 1 96.38 7 LYS B C 1
ATOM 787 O O . LYS B 1 7 ? 10.297 21.719 0.417 1 96.38 7 LYS B O 1
ATOM 792 N N . LYS B 1 8 ? 10.133 23.469 1.73 1 97.75 8 LYS B N 1
ATOM 793 C CA . LYS B 1 8 ? 10.875 22.797 2.801 1 97.75 8 LYS B CA 1
ATOM 794 C C . LYS B 1 8 ? 10.125 21.562 3.295 1 97.75 8 LYS B C 1
ATOM 796 O O . LYS B 1 8 ? 10.734 20.531 3.557 1 97.75 8 LYS B O 1
ATOM 801 N N . LEU B 1 9 ? 8.766 21.672 3.465 1 97.81 9 LEU B N 1
ATOM 802 C CA . LEU B 1 9 ? 7.953 20.547 3.889 1 97.81 9 LEU B CA 1
ATOM 803 C C . LEU B 1 9 ? 8.023 19.406 2.871 1 97.81 9 LEU B C 1
ATOM 805 O O . LEU B 1 9 ? 8.133 18.234 3.244 1 97.81 9 LEU B O 1
ATOM 809 N N . HIS B 1 10 ? 7.98 19.797 1.615 1 96.81 10 HIS B N 1
ATOM 810 C CA . HIS B 1 10 ? 8.07 18.797 0.555 1 96.81 10 HIS B CA 1
ATOM 811 C C . HIS B 1 10 ? 9.414 18.078 0.585 1 96.81 10 HIS B C 1
ATOM 813 O O . HIS B 1 10 ? 9.477 16.844 0.483 1 96.81 10 HIS B O 1
ATOM 819 N N . GLN B 1 11 ? 10.477 18.828 0.746 1 98.31 11 GLN B N 1
ATOM 820 C CA . GLN B 1 11 ? 11.812 18.25 0.808 1 98.31 11 GLN B CA 1
ATOM 821 C C . GLN B 1 11 ? 11.969 17.344 2.02 1 98.31 11 GLN B C 1
ATOM 823 O O . GLN B 1 11 ? 12.594 16.281 1.928 1 98.31 11 GLN B O 1
ATOM 828 N N . GLN B 1 12 ? 11.414 17.766 3.092 1 98.31 12 GLN B N 1
ATOM 829 C CA . GLN B 1 12 ? 11.469 16.953 4.297 1 98.31 12 GLN B CA 1
ATOM 830 C C . GLN B 1 12 ? 10.742 15.625 4.09 1 98.31 12 GLN B C 1
ATOM 832 O O . GLN B 1 12 ? 11.211 14.57 4.535 1 98.31 12 GLN B O 1
ATOM 837 N N . LEU B 1 13 ? 9.547 15.711 3.432 1 98.19 13 LEU B N 1
ATOM 838 C CA . LEU B 1 13 ? 8.82 14.484 3.123 1 98.19 13 LEU B CA 1
ATOM 839 C C . LEU B 1 13 ? 9.68 13.531 2.301 1 98.19 13 LEU B C 1
ATOM 841 O O . LEU B 1 13 ? 9.805 12.352 2.635 1 98.19 13 LEU B O 1
ATOM 845 N N . GLU B 1 14 ? 10.25 14.039 1.263 1 98 14 GLU B N 1
ATOM 846 C CA . GLU B 1 14 ? 11.102 13.219 0.402 1 98 14 GLU B CA 1
ATOM 847 C C . GLU B 1 14 ? 12.25 12.602 1.19 1 98 14 GLU B C 1
ATOM 849 O O . GLU B 1 14 ? 12.57 11.422 1.007 1 98 14 GLU B O 1
ATOM 854 N N . THR B 1 15 ? 12.844 13.391 2.01 1 98.56 15 THR B N 1
ATOM 855 C CA . THR B 1 15 ? 13.953 12.922 2.828 1 98.56 15 THR B CA 1
ATOM 856 C C . THR B 1 15 ? 13.492 11.82 3.783 1 98.56 15 THR B C 1
ATOM 858 O O . THR B 1 15 ? 14.125 10.766 3.871 1 98.56 15 THR B O 1
ATOM 861 N N . ASP B 1 16 ? 12.359 12.055 4.426 1 98.38 16 ASP B N 1
ATOM 862 C CA . ASP B 1 16 ? 11.844 11.086 5.387 1 98.38 16 ASP B CA 1
ATOM 863 C C . ASP B 1 16 ? 11.516 9.758 4.703 1 98.38 16 ASP B C 1
ATOM 865 O O . ASP B 1 16 ? 11.875 8.695 5.203 1 98.38 16 ASP B O 1
ATOM 869 N N . VAL B 1 17 ? 10.891 9.836 3.572 1 97.62 17 VAL B N 1
ATOM 870 C CA . VAL B 1 17 ? 10.484 8.633 2.848 1 97.62 17 VAL B CA 1
ATOM 871 C C . VAL B 1 17 ? 11.719 7.891 2.348 1 97.62 17 VAL B C 1
ATOM 873 O O . VAL B 1 17 ? 11.781 6.664 2.42 1 97.62 17 VAL B O 1
ATOM 876 N N . SER B 1 18 ? 12.688 8.609 1.9 1 97.88 18 SER B N 1
ATOM 877 C CA . SER B 1 18 ? 13.883 7.988 1.341 1 97.88 18 SER B CA 1
ATOM 878 C C . SER B 1 18 ? 14.695 7.285 2.422 1 97.88 18 SER B C 1
ATOM 880 O O . SER B 1 18 ? 15.516 6.414 2.121 1 97.88 18 SER B O 1
ATOM 882 N N . GLN B 1 19 ? 14.5 7.621 3.637 1 98.06 19 GLN B N 1
ATOM 883 C CA . GLN B 1 19 ? 15.289 7.082 4.738 1 98.06 19 GLN B CA 1
ATOM 884 C C . GLN B 1 19 ? 14.633 5.836 5.328 1 98.06 19 GLN B C 1
ATOM 886 O O . GLN B 1 19 ? 15.203 5.188 6.211 1 98.06 19 GLN B O 1
ATOM 891 N N . ILE B 1 20 ? 13.43 5.547 4.766 1 98 20 ILE B N 1
ATOM 892 C CA . ILE B 1 20 ? 12.758 4.344 5.25 1 98 20 ILE B CA 1
ATOM 893 C C . ILE B 1 20 ? 13.609 3.115 4.922 1 98 20 ILE B C 1
ATOM 895 O O . ILE B 1 20 ? 14.07 2.957 3.791 1 98 20 ILE B O 1
ATOM 899 N N . SER B 1 21 ? 13.797 2.287 5.887 1 97.31 21 SER B N 1
ATOM 900 C CA . SER B 1 21 ? 14.578 1.068 5.703 1 97.31 21 SER B CA 1
ATOM 901 C C . SER B 1 21 ? 13.844 0.069 4.82 1 97.31 21 SER B C 1
ATOM 903 O O . SER B 1 21 ? 12.648 -0.175 5.012 1 97.31 21 SER B O 1
ATOM 905 N N . MET B 1 22 ? 14.531 -0.494 3.936 1 94.38 22 MET B N 1
ATOM 906 C CA . MET B 1 22 ? 13.969 -1.535 3.078 1 94.38 22 MET B CA 1
ATOM 907 C C . MET B 1 22 ? 14.398 -2.92 3.555 1 94.38 22 MET B C 1
ATOM 909 O O . MET B 1 22 ? 14.328 -3.891 2.797 1 94.38 22 MET B O 1
ATOM 913 N N . LYS B 1 23 ? 14.805 -2.846 4.715 1 93.5 23 LYS B N 1
ATOM 914 C CA . LYS B 1 23 ? 15.227 -4.121 5.285 1 93.5 23 LYS B CA 1
ATOM 915 C C . LYS B 1 23 ? 14.102 -5.148 5.227 1 93.5 23 LYS B C 1
ATOM 917 O O . LYS B 1 23 ? 12.945 -4.836 5.523 1 93.5 23 LYS B O 1
ATOM 922 N N . GLY B 1 24 ? 14.438 -6.336 4.773 1 94.62 24 GLY B N 1
ATOM 923 C CA . GLY B 1 24 ? 13.484 -7.43 4.699 1 94.62 24 GLY B CA 1
ATOM 924 C C . GLY B 1 24 ? 12.945 -7.66 3.299 1 94.62 24 GLY B C 1
ATOM 925 O O . GLY B 1 24 ? 12.352 -8.703 3.018 1 94.62 24 GLY B O 1
ATOM 926 N N . ILE B 1 25 ? 13.148 -6.707 2.514 1 94.88 25 ILE B N 1
ATOM 927 C CA . ILE B 1 25 ? 12.727 -6.875 1.128 1 94.88 25 ILE B CA 1
ATOM 928 C C . ILE B 1 25 ? 13.82 -7.59 0.34 1 94.88 25 ILE B C 1
ATOM 930 O O . ILE B 1 25 ? 14.984 -7.172 0.354 1 94.88 25 ILE B O 1
ATOM 934 N N . THR B 1 26 ? 13.477 -8.641 -0.188 1 94.81 26 THR B N 1
ATOM 935 C CA . THR B 1 26 ? 14.344 -9.328 -1.141 1 94.81 26 THR B CA 1
ATOM 936 C C . THR B 1 26 ? 13.805 -9.188 -2.561 1 94.81 26 THR B C 1
ATOM 938 O O . THR B 1 26 ? 12.75 -9.734 -2.891 1 94.81 26 THR B O 1
ATOM 941 N N . ASP B 1 27 ? 14.547 -8.469 -3.281 1 89.88 27 ASP B N 1
ATOM 942 C CA . ASP B 1 27 ? 14.133 -8.242 -4.664 1 89.88 27 ASP B CA 1
ATOM 943 C C . ASP B 1 27 ? 13.891 -9.562 -5.391 1 89.88 27 ASP B C 1
ATOM 945 O O . ASP B 1 27 ? 14.742 -10.453 -5.355 1 89.88 27 ASP B O 1
ATOM 949 N N . GLY B 1 28 ? 12.703 -9.672 -5.945 1 91.19 28 GLY B N 1
ATOM 950 C CA . GLY B 1 28 ? 12.398 -10.844 -6.754 1 91.19 28 GLY B CA 1
ATOM 951 C C . GLY B 1 28 ? 11.93 -12.031 -5.93 1 91.19 28 GLY B C 1
ATOM 952 O O . GLY B 1 28 ? 11.672 -13.109 -6.473 1 91.19 28 GLY B O 1
ATOM 953 N N . ALA B 1 29 ? 11.844 -11.914 -4.684 1 95.12 29 ALA B N 1
ATOM 954 C CA . ALA B 1 29 ? 11.5 -13.047 -3.83 1 95.12 29 ALA B CA 1
ATOM 955 C C . ALA B 1 29 ? 10.125 -13.602 -4.191 1 95.12 29 ALA B C 1
ATOM 957 O O . ALA B 1 29 ? 9.938 -14.82 -4.258 1 95.12 29 ALA B O 1
ATOM 958 N N . LEU B 1 30 ? 9.18 -12.789 -4.453 1 95.94 30 LEU B N 1
ATOM 959 C CA . LEU B 1 30 ? 7.832 -13.242 -4.785 1 95.94 30 LEU B CA 1
ATOM 960 C C . LEU B 1 30 ? 7.793 -13.852 -6.184 1 95.94 30 LEU B C 1
ATOM 962 O O . LEU B 1 30 ? 7.105 -14.852 -6.414 1 95.94 30 LEU B O 1
ATOM 966 N N . ILE B 1 31 ? 8.586 -13.273 -7.043 1 92.69 31 ILE B N 1
ATOM 967 C CA . ILE B 1 31 ? 8.695 -13.797 -8.398 1 92.69 31 ILE B CA 1
ATOM 968 C C . ILE B 1 31 ? 9.312 -15.195 -8.359 1 92.69 31 ILE B C 1
ATOM 970 O O . ILE B 1 31 ? 8.891 -16.078 -9.109 1 92.69 31 ILE B O 1
ATOM 974 N N . GLU B 1 32 ? 10.328 -15.344 -7.52 1 93.44 32 GLU B N 1
ATOM 975 C CA . GLU B 1 32 ? 10.961 -16.641 -7.383 1 93.44 32 GLU B CA 1
ATOM 976 C C . GLU B 1 32 ? 9.961 -17.703 -6.914 1 93.44 32 GLU B C 1
ATOM 978 O O . GLU B 1 32 ? 10.008 -18.844 -7.359 1 93.44 32 GLU B O 1
ATOM 983 N N . VAL B 1 33 ? 9.094 -17.344 -5.992 1 95.69 33 VAL B N 1
ATOM 984 C CA . VAL B 1 33 ? 8.062 -18.266 -5.539 1 95.69 33 VAL B CA 1
ATOM 985 C C . VAL B 1 33 ? 7.203 -18.703 -6.723 1 95.69 33 VAL B C 1
ATOM 987 O O . VAL B 1 33 ? 6.914 -19.906 -6.883 1 95.69 33 VAL B O 1
ATOM 990 N N . ILE B 1 34 ? 6.82 -17.812 -7.582 1 93.88 34 ILE B N 1
ATOM 991 C CA . ILE B 1 34 ? 5.973 -18.109 -8.734 1 93.88 34 ILE B CA 1
ATOM 992 C C . ILE B 1 34 ? 6.73 -18.969 -9.734 1 93.88 34 ILE B C 1
ATOM 994 O O . ILE B 1 34 ? 6.223 -20.016 -10.172 1 93.88 34 ILE B O 1
ATOM 998 N N . ASN B 1 35 ? 7.977 -18.656 -10.008 1 90.56 35 ASN B N 1
ATOM 999 C CA . ASN B 1 35 ? 8.773 -19.359 -11.008 1 90.56 35 ASN B CA 1
ATOM 1000 C C . ASN B 1 35 ? 9.109 -20.781 -10.57 1 90.56 35 ASN B C 1
ATOM 1002 O O . ASN B 1 35 ? 9.227 -21.688 -11.398 1 90.56 35 ASN B O 1
ATOM 1006 N N . SER B 1 36 ? 9.258 -20.953 -9.32 1 92.44 36 SER B N 1
ATOM 1007 C CA . SER B 1 36 ? 9.641 -22.266 -8.805 1 92.44 36 SER B CA 1
ATOM 1008 C C . SER B 1 36 ? 8.5 -23.281 -8.953 1 92.44 36 SER B C 1
ATOM 1010 O O . SER B 1 36 ? 8.719 -24.484 -8.883 1 92.44 36 SER B O 1
ATOM 1012 N N . GLY B 1 37 ? 7.301 -22.797 -8.992 1 91.25 37 GLY B N 1
ATOM 1013 C CA . GLY B 1 37 ? 6.137 -23.672 -9.055 1 91.25 37 GLY B CA 1
ATOM 1014 C C . GLY B 1 37 ? 5.75 -24.25 -7.707 1 91.25 37 GLY B C 1
ATOM 1015 O O . GLY B 1 37 ? 4.801 -25.031 -7.609 1 91.25 37 GLY B O 1
ATOM 1016 N N . LYS B 1 38 ? 6.465 -23.828 -6.625 1 96.31 38 LYS B N 1
ATOM 1017 C CA . LYS B 1 38 ? 6.184 -24.281 -5.266 1 96.31 38 LYS B CA 1
ATOM 1018 C C . LYS B 1 38 ? 5.805 -23.109 -4.363 1 96.31 38 LYS B C 1
ATOM 1020 O O . LYS B 1 38 ? 6.598 -22.188 -4.168 1 96.31 38 LYS B O 1
ATOM 1025 N N . TRP B 1 39 ? 4.574 -23.25 -3.84 1 97.75 39 TRP B N 1
ATOM 1026 C CA . TRP B 1 39 ? 4.113 -22.188 -2.967 1 97.75 39 TRP B CA 1
ATOM 1027 C C . TRP B 1 39 ? 4.883 -22.188 -1.649 1 97.75 39 TRP B C 1
ATOM 1029 O O . TRP B 1 39 ? 4.977 -23.219 -0.979 1 97.75 39 TRP B O 1
ATOM 1039 N N . ASP B 1 40 ? 5.445 -21.031 -1.314 1 98.38 40 ASP B N 1
ATOM 1040 C CA . ASP B 1 40 ? 6.109 -20.812 -0.033 1 98.38 40 ASP B CA 1
ATOM 1041 C C . ASP B 1 40 ? 5.383 -19.75 0.781 1 98.38 40 ASP B C 1
ATOM 1043 O O . ASP B 1 40 ? 5.758 -18.562 0.744 1 98.38 40 ASP B O 1
ATOM 1047 N N . ASP B 1 41 ? 4.438 -20.172 1.547 1 98.44 41 ASP B N 1
ATOM 1048 C CA . ASP B 1 41 ? 3.559 -19.266 2.277 1 98.44 41 ASP B CA 1
ATOM 1049 C C . ASP B 1 41 ? 4.355 -18.375 3.236 1 98.44 41 ASP B C 1
ATOM 1051 O O . ASP B 1 41 ? 4.078 -17.188 3.367 1 98.44 41 ASP B O 1
ATOM 1055 N N . ALA B 1 42 ? 5.324 -18.938 3.881 1 98.06 42 ALA B N 1
ATOM 1056 C CA . ALA B 1 42 ? 6.121 -18.203 4.855 1 98.06 42 ALA B CA 1
ATOM 1057 C C . ALA B 1 42 ? 6.922 -17.094 4.18 1 98.06 42 ALA B C 1
ATOM 1059 O O . ALA B 1 42 ? 6.945 -15.961 4.66 1 98.06 42 ALA B O 1
ATOM 1060 N N . ALA B 1 43 ? 7.523 -17.328 3.059 1 97.94 43 ALA B N 1
ATOM 1061 C CA . ALA B 1 43 ? 8.305 -16.328 2.332 1 97.94 43 ALA B CA 1
ATOM 1062 C C . ALA B 1 43 ? 7.406 -15.227 1.795 1 97.94 43 ALA B C 1
ATOM 1064 O O . ALA B 1 43 ? 7.762 -14.047 1.855 1 97.94 43 ALA B O 1
ATOM 1065 N N . VAL B 1 44 ? 6.25 -15.656 1.285 1 98.38 44 VAL B N 1
ATOM 1066 C CA . VAL B 1 44 ? 5.305 -14.688 0.739 1 98.38 44 VAL B CA 1
ATOM 1067 C C . VAL B 1 44 ? 4.848 -13.734 1.841 1 98.38 44 VAL B C 1
ATOM 1069 O O . VAL B 1 44 ? 4.922 -12.516 1.688 1 98.38 44 VAL B O 1
ATOM 1072 N N . LYS B 1 45 ? 4.508 -14.344 2.951 1 98.38 45 LYS B N 1
ATOM 1073 C CA . LYS B 1 45 ? 4.016 -13.523 4.051 1 98.38 45 LYS B CA 1
ATOM 1074 C C . LYS B 1 45 ? 5.109 -12.609 4.59 1 98.38 45 LYS B C 1
ATOM 1076 O O . LYS B 1 45 ? 4.848 -11.453 4.93 1 98.38 45 LYS B O 1
ATOM 1081 N N . GLN B 1 46 ? 6.258 -13.086 4.625 1 98.31 46 GLN B N 1
ATOM 1082 C CA . GLN B 1 46 ? 7.375 -12.281 5.098 1 98.31 46 GLN B CA 1
ATOM 1083 C C . GLN B 1 46 ? 7.625 -11.086 4.18 1 98.31 46 GLN B C 1
ATOM 1085 O O . GLN B 1 46 ? 7.809 -9.961 4.652 1 98.31 46 GLN B O 1
ATOM 1090 N N . GLN B 1 47 ? 7.672 -11.297 2.867 1 98.06 47 GLN B N 1
ATOM 1091 C CA . GLN B 1 47 ? 7.906 -10.227 1.908 1 98.06 47 GLN B CA 1
ATOM 1092 C C . GLN B 1 47 ? 6.762 -9.219 1.92 1 98.06 47 GLN B C 1
ATOM 1094 O O . GLN B 1 47 ? 6.992 -8.008 1.878 1 98.06 47 GLN B O 1
ATOM 1099 N N . LEU B 1 48 ? 5.52 -9.719 2.07 1 97.94 48 LEU B N 1
ATOM 1100 C CA . LEU B 1 48 ? 4.375 -8.82 2.057 1 97.94 48 LEU B CA 1
ATOM 1101 C C . LEU B 1 48 ? 4.328 -7.98 3.33 1 97.94 48 LEU B C 1
ATOM 1103 O O . LEU B 1 48 ? 3.906 -6.824 3.303 1 97.94 48 LEU B O 1
ATOM 1107 N N . ALA B 1 49 ? 4.773 -8.578 4.457 1 97.69 49 ALA B N 1
ATOM 1108 C CA . ALA B 1 49 ? 4.859 -7.809 5.699 1 97.69 49 ALA B CA 1
ATOM 1109 C C . ALA B 1 49 ? 5.906 -6.703 5.586 1 97.69 49 ALA B C 1
ATOM 1111 O O . ALA B 1 49 ? 5.688 -5.586 6.059 1 97.69 49 ALA B O 1
ATOM 1112 N N . ALA B 1 50 ? 6.977 -6.996 4.953 1 97.19 50 ALA B N 1
ATOM 1113 C CA . ALA B 1 50 ? 8.023 -5.996 4.762 1 97.19 50 ALA B CA 1
ATOM 1114 C C . ALA B 1 50 ? 7.535 -4.852 3.879 1 97.19 50 ALA B C 1
ATOM 1116 O O . ALA B 1 50 ? 7.758 -3.68 4.191 1 97.19 50 ALA B O 1
ATOM 1117 N N . PHE B 1 51 ? 6.863 -5.152 2.801 1 95.75 51 PHE B N 1
ATOM 1118 C CA . PHE B 1 51 ? 6.277 -4.141 1.928 1 95.75 51 PHE B CA 1
ATOM 1119 C C . PHE B 1 51 ? 5.301 -3.262 2.697 1 95.75 51 PHE B C 1
ATOM 1121 O O . PHE B 1 51 ? 5.344 -2.035 2.594 1 95.75 51 PHE B O 1
ATOM 1128 N N . SER B 1 52 ? 4.461 -3.977 3.434 1 96.12 52 SER B N 1
ATOM 1129 C CA . SER B 1 52 ? 3.43 -3.266 4.184 1 96.12 52 SER B CA 1
ATOM 1130 C C . SER B 1 52 ? 4.047 -2.314 5.203 1 96.12 52 SER B C 1
ATOM 1132 O O . SER B 1 52 ? 3.549 -1.203 5.402 1 96.12 52 SER B O 1
ATOM 1134 N N . ASN B 1 53 ? 5.082 -2.771 5.773 1 96.94 53 ASN B N 1
ATOM 1135 C CA . ASN B 1 53 ? 5.758 -1.93 6.754 1 96.94 53 ASN B CA 1
ATOM 1136 C C . ASN B 1 53 ? 6.332 -0.67 6.109 1 96.94 53 ASN B C 1
ATOM 1138 O O . ASN B 1 53 ? 6.191 0.428 6.652 1 96.94 53 ASN B O 1
ATOM 1142 N N . ILE B 1 54 ? 6.922 -0.781 5.031 1 96.81 54 ILE B N 1
ATOM 1143 C CA . ILE B 1 54 ? 7.508 0.343 4.305 1 96.81 54 ILE B CA 1
ATOM 1144 C C . ILE B 1 54 ? 6.406 1.32 3.896 1 96.8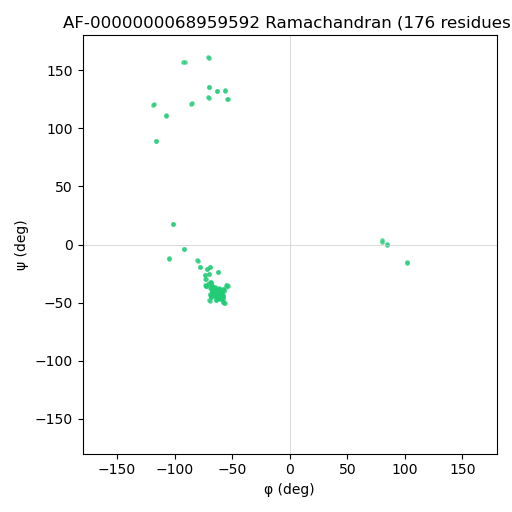1 54 ILE B C 1
ATOM 1146 O O . ILE B 1 54 ? 6.52 2.525 4.133 1 96.81 54 ILE B O 1
ATOM 1150 N N . GLU B 1 55 ? 5.359 0.766 3.367 1 95.56 55 GLU B N 1
ATOM 1151 C CA . GLU B 1 55 ? 4.254 1.599 2.904 1 95.56 55 GLU B CA 1
ATOM 1152 C C . GLU B 1 55 ? 3.59 2.33 4.066 1 95.56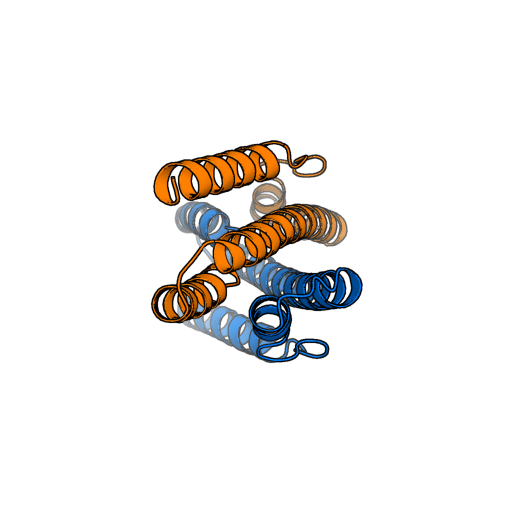 55 GLU B C 1
ATOM 1154 O O . GLU B 1 55 ? 3.217 3.498 3.939 1 95.56 55 GLU B O 1
ATOM 1159 N N . GLN B 1 56 ? 3.477 1.613 5.137 1 97.38 56 GLN B N 1
ATOM 1160 C CA . GLN B 1 56 ? 2.869 2.227 6.312 1 97.38 56 GLN B CA 1
ATOM 1161 C C . GLN B 1 56 ? 3.697 3.408 6.809 1 97.38 56 GLN B C 1
ATOM 1163 O O . GLN B 1 56 ? 3.148 4.453 7.156 1 97.38 56 GLN B O 1
ATOM 1168 N N . GLN B 1 57 ? 4.965 3.293 6.785 1 98 57 GLN B N 1
ATOM 1169 C CA . GLN B 1 57 ? 5.848 4.379 7.199 1 98 57 GLN B CA 1
ATOM 1170 C C . GLN B 1 57 ? 5.777 5.547 6.223 1 98 57 GLN B C 1
ATOM 1172 O O . GLN B 1 57 ? 5.707 6.707 6.637 1 98 57 GLN B O 1
ATOM 1177 N N . ALA B 1 58 ? 5.82 5.219 4.988 1 97.19 58 ALA B N 1
ATOM 1178 C CA . ALA B 1 58 ? 5.738 6.273 3.982 1 97.19 58 ALA B CA 1
ATOM 1179 C C . ALA B 1 58 ? 4.43 7.051 4.109 1 97.19 58 ALA B C 1
ATOM 1181 O O . ALA B 1 58 ? 4.422 8.281 4.027 1 97.19 58 ALA B O 1
ATOM 1182 N N . ARG B 1 59 ? 3.34 6.32 4.383 1 97.31 59 ARG B N 1
ATOM 1183 C CA . ARG B 1 59 ? 2.041 6.973 4.527 1 97.31 59 ARG B CA 1
ATOM 1184 C C . ARG B 1 59 ? 2.004 7.848 5.773 1 97.31 59 ARG B C 1
ATOM 1186 O O . ARG B 1 59 ? 1.367 8.906 5.781 1 97.31 59 ARG B O 1
ATOM 1193 N N . TYR B 1 60 ? 2.666 7.344 6.766 1 98.38 60 TYR B N 1
ATOM 1194 C CA . TYR B 1 60 ? 2.744 8.164 7.973 1 98.38 60 TYR B CA 1
ATOM 1195 C C . TYR B 1 60 ? 3.379 9.516 7.672 1 98.38 60 TYR B C 1
ATOM 1197 O O . TYR B 1 60 ? 2.846 10.555 8.062 1 98.38 60 TYR B O 1
ATOM 1205 N N . TYR B 1 61 ? 4.438 9.516 6.941 1 98.12 61 TYR B N 1
ATOM 1206 C CA . TYR B 1 61 ? 5.129 10.758 6.625 1 98.12 61 TYR B CA 1
ATOM 1207 C C . TYR B 1 61 ? 4.289 11.633 5.695 1 98.12 61 TYR B C 1
ATOM 1209 O O . TYR B 1 61 ? 4.309 12.859 5.801 1 98.12 61 TYR B O 1
ATOM 1217 N N . ARG B 1 62 ? 3.562 11.023 4.859 1 97.25 62 ARG B N 1
ATOM 1218 C CA . ARG B 1 62 ? 2.713 11.797 3.957 1 97.25 62 ARG B CA 1
ATOM 1219 C C . ARG B 1 62 ? 1.58 12.477 4.719 1 97.25 62 ARG B C 1
ATOM 1221 O O . ARG B 1 62 ? 1.257 13.633 4.457 1 97.25 62 ARG B O 1
ATOM 1228 N N . VAL B 1 63 ? 1.005 11.711 5.629 1 97.31 63 VAL B N 1
ATOM 1229 C CA . VAL B 1 63 ? -0.057 12.297 6.434 1 97.31 63 VAL B CA 1
ATOM 1230 C C . VAL B 1 63 ? 0.505 13.453 7.262 1 97.31 63 VAL B C 1
ATOM 1232 O O . VAL B 1 63 ? -0.112 14.516 7.352 1 97.31 63 VAL B O 1
ATOM 1235 N N . LYS B 1 64 ? 1.682 13.227 7.828 1 97.81 64 LYS B N 1
ATOM 1236 C CA . LYS B 1 64 ? 2.324 14.281 8.617 1 97.81 64 LYS B CA 1
ATOM 1237 C C . LYS B 1 64 ? 2.629 15.5 7.758 1 97.81 64 LYS B C 1
ATOM 1239 O O . LYS B 1 64 ? 2.418 16.641 8.188 1 97.81 64 LYS B O 1
ATOM 1244 N N . TYR B 1 65 ? 3.057 15.289 6.539 1 97.69 65 TYR B N 1
ATOM 1245 C CA . TYR B 1 65 ? 3.309 16.359 5.586 1 97.69 65 TYR B CA 1
ATOM 1246 C C . TYR B 1 65 ? 2.039 17.172 5.324 1 97.69 65 TYR B C 1
ATOM 1248 O O . TYR B 1 65 ? 2.049 18.391 5.406 1 97.69 65 TYR B O 1
ATOM 1256 N N . TYR B 1 66 ? 0.987 16.469 5.098 1 96.25 66 TYR B N 1
ATOM 1257 C CA . TYR B 1 66 ? -0.261 17.156 4.793 1 96.25 66 TYR B CA 1
ATOM 1258 C C . TYR B 1 66 ? -0.784 17.906 6.016 1 96.25 66 TYR B C 1
ATOM 1260 O O . TYR B 1 66 ? -1.364 18.984 5.891 1 96.25 66 TYR B O 1
ATOM 1268 N N . PHE B 1 67 ? -0.616 17.328 7.164 1 96.88 67 PHE B N 1
ATOM 1269 C CA . PHE B 1 67 ? -0.972 18 8.406 1 96.88 67 PHE B CA 1
ATOM 1270 C C . PHE B 1 67 ? -0.208 19.312 8.547 1 96.88 67 PHE B C 1
ATOM 1272 O O . PHE B 1 67 ? -0.809 20.359 8.758 1 96.88 67 PHE B O 1
ATOM 1279 N N . ASP B 1 68 ? 1.132 19.281 8.352 1 96.69 68 ASP B N 1
ATOM 1280 C CA . ASP B 1 68 ? 1.968 20.469 8.5 1 96.69 68 ASP B CA 1
ATOM 1281 C C . ASP B 1 68 ? 1.687 21.484 7.387 1 96.69 68 ASP B C 1
ATOM 1283 O O . ASP B 1 68 ? 1.711 22.688 7.617 1 96.69 68 ASP B O 1
ATOM 1287 N N . LEU B 1 69 ? 1.455 20.953 6.262 1 95.56 69 LEU B N 1
ATOM 1288 C CA . LEU B 1 69 ? 1.106 21.797 5.133 1 95.56 69 LEU B CA 1
ATOM 1289 C C . LEU B 1 69 ? -0.175 22.578 5.414 1 95.56 69 LEU B C 1
ATOM 1291 O O . LEU B 1 69 ? -0.269 23.766 5.094 1 95.56 69 LEU B O 1
ATOM 1295 N N . SER B 1 70 ? -1.119 21.906 6.016 1 94 70 SER B N 1
ATOM 1296 C CA . SER B 1 70 ? -2.412 22.516 6.289 1 94 70 SER B CA 1
ATOM 1297 C C . SER B 1 70 ? -2.268 23.703 7.227 1 94 70 SER B C 1
ATOM 1299 O O . SER B 1 70 ? -3.082 24.641 7.195 1 94 70 SER B O 1
ATOM 1301 N N . LYS B 1 71 ? -1.243 23.734 7.992 1 91.88 71 LYS B N 1
ATOM 1302 C CA . LYS B 1 71 ? -1.021 24.812 8.953 1 91.88 71 LYS B CA 1
ATOM 1303 C C . LYS B 1 71 ? -0.495 26.078 8.266 1 91.88 71 LYS B C 1
ATOM 1305 O O . LYS B 1 71 ? -0.566 27.172 8.82 1 91.88 71 LYS B O 1
ATOM 1310 N N . VAL B 1 72 ? 0.012 25.891 7.137 1 92.56 72 VAL B N 1
ATOM 1311 C CA . VAL B 1 72 ? 0.637 27.031 6.477 1 92.56 72 VAL B CA 1
ATOM 1312 C C . VAL B 1 72 ? -0.264 27.531 5.352 1 92.56 72 VAL B C 1
ATOM 1314 O O . VAL B 1 72 ? -0.032 28.609 4.793 1 92.56 72 VAL B O 1
ATOM 1317 N N . LEU B 1 73 ? -1.261 26.828 4.988 1 92.38 73 LEU B N 1
ATOM 1318 C CA . LEU B 1 73 ? -2.141 27.172 3.875 1 92.38 73 LEU B CA 1
ATOM 1319 C C . LEU B 1 73 ? -3.346 27.969 4.359 1 92.38 73 LEU B C 1
ATOM 1321 O O . LEU B 1 73 ? -3.654 27.969 5.555 1 92.38 73 LEU B O 1
ATOM 1325 N N . THR B 1 74 ? -3.947 28.75 3.406 1 88.75 74 THR B N 1
ATOM 1326 C CA . THR B 1 74 ? -5.219 29.406 3.68 1 88.75 74 THR B CA 1
ATOM 1327 C C . THR B 1 74 ? -6.355 28.391 3.74 1 88.75 74 THR B C 1
ATOM 1329 O O . THR B 1 74 ? -6.219 27.266 3.246 1 88.75 74 THR B O 1
ATOM 1332 N N . PRO B 1 75 ? -7.5 28.703 4.324 1 85.81 75 PRO B N 1
ATOM 1333 C CA . PRO B 1 75 ? -8.641 27.781 4.383 1 85.81 75 PRO B CA 1
ATOM 1334 C C . PRO B 1 75 ? -9.047 27.25 3.01 1 85.81 75 PRO B C 1
ATOM 1336 O O . PRO B 1 75 ? -9.406 26.078 2.873 1 85.81 75 PRO B O 1
ATOM 1339 N N . GLU B 1 76 ? -8.938 28.109 1.973 1 85.25 76 GLU B N 1
ATOM 1340 C CA . GLU B 1 76 ? -9.281 27.688 0.618 1 85.25 76 GLU B CA 1
ATOM 1341 C C . GLU B 1 76 ? -8.305 26.641 0.101 1 85.25 76 GLU B C 1
ATOM 1343 O O . GLU B 1 76 ? -8.703 25.656 -0.528 1 85.25 76 GLU B O 1
ATOM 1348 N N . GLN B 1 77 ? -7.059 26.844 0.403 1 88.19 77 GLN B N 1
ATOM 1349 C CA . GLN B 1 77 ? -6 25.922 -0.005 1 88.19 77 GLN B CA 1
ATOM 1350 C C . GLN B 1 77 ? -6.074 24.625 0.783 1 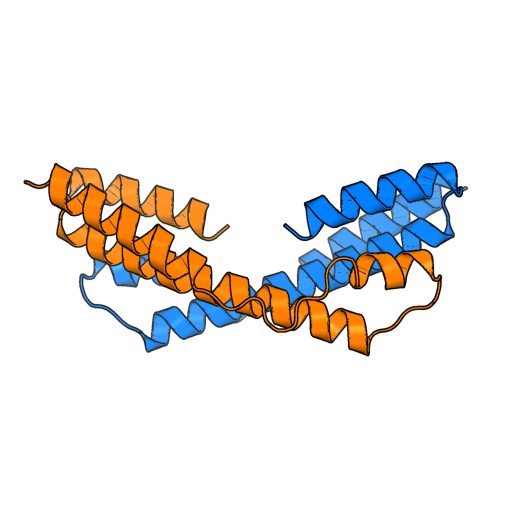88.19 77 GLN B C 1
ATOM 1352 O O . GLN B 1 77 ? -5.719 23.562 0.268 1 88.19 77 GLN B O 1
ATOM 1357 N N . ARG B 1 78 ? -6.676 24.562 1.911 1 89.38 78 ARG B N 1
ATOM 1358 C CA . ARG B 1 78 ? -6.793 23.406 2.779 1 89.38 78 ARG B CA 1
ATOM 1359 C C . ARG B 1 78 ? -7.781 22.391 2.207 1 89.38 78 ARG B C 1
ATOM 1361 O O . ARG B 1 78 ? -7.602 21.188 2.365 1 89.38 78 ARG B O 1
ATOM 1368 N N . GLN B 1 79 ? -8.734 22.859 1.494 1 86.31 79 GLN B N 1
ATOM 1369 C CA . GLN B 1 79 ? -9.672 21.953 0.835 1 86.31 79 GLN B CA 1
ATOM 1370 C C . GLN B 1 79 ? -8.969 21.109 -0.222 1 86.31 79 GLN B C 1
ATOM 1372 O O . GLN B 1 79 ? -9.258 19.906 -0.365 1 86.31 79 GLN B O 1
ATOM 1377 N N . GLN B 1 80 ? -8.07 21.703 -0.883 1 85.38 80 GLN B N 1
ATOM 1378 C CA . GLN B 1 80 ? -7.289 20.969 -1.876 1 85.38 80 GLN B CA 1
ATOM 1379 C C . GLN B 1 80 ? -6.406 19.922 -1.215 1 85.38 80 GLN B C 1
ATOM 1381 O O . GLN B 1 80 ? -6.227 18.812 -1.751 1 85.38 80 GLN B O 1
ATOM 1386 N N . VAL B 1 81 ? -5.922 20.266 -0.099 1 86.19 81 VAL B N 1
ATOM 1387 C CA . VAL B 1 81 ? -5.062 19.344 0.649 1 86.19 81 VAL B CA 1
ATOM 1388 C C . VAL B 1 81 ? -5.84 18.078 1.007 1 86.19 81 VAL B C 1
ATOM 1390 O O . VAL B 1 81 ? -5.312 16.969 0.902 1 86.19 81 VAL B O 1
ATOM 1393 N N . GLN B 1 82 ? -7.086 18.172 1.347 1 84.94 82 GLN B N 1
ATOM 1394 C CA . GLN B 1 82 ? -7.93 17.031 1.691 1 84.94 82 GLN B CA 1
ATOM 1395 C C . GLN B 1 82 ? -8.078 16.078 0.508 1 84.94 82 GLN B C 1
ATOM 1397 O O . GLN B 1 82 ? -7.969 14.867 0.668 1 84.94 82 GLN B O 1
ATOM 1402 N N . GLN B 1 83 ? -8.273 16.656 -0.584 1 85.25 83 GLN B N 1
ATOM 1403 C CA . GLN B 1 83 ? -8.414 15.852 -1.792 1 85.25 83 GLN B CA 1
ATOM 1404 C C . GLN B 1 83 ? -7.105 15.148 -2.133 1 85.25 83 GLN B C 1
ATOM 1406 O O . GLN B 1 83 ? -7.105 13.969 -2.492 1 85.25 83 GLN B O 1
ATOM 1411 N N . ASP B 1 84 ? -6.031 15.906 -1.968 1 88.5 84 ASP B N 1
ATOM 1412 C CA . ASP B 1 84 ? -4.723 15.328 -2.26 1 88.5 84 ASP B CA 1
ATOM 1413 C C . ASP B 1 84 ? -4.391 14.195 -1.294 1 88.5 84 ASP B C 1
ATOM 1415 O O . ASP B 1 84 ? -3.826 13.18 -1.695 1 88.5 84 ASP B O 1
ATOM 1419 N N . LEU B 1 85 ? -4.785 14.406 -0.083 1 90.5 85 LEU B N 1
ATOM 1420 C CA . LEU B 1 85 ? -4.531 13.383 0.929 1 90.5 85 LEU B CA 1
ATOM 1421 C C . LEU B 1 85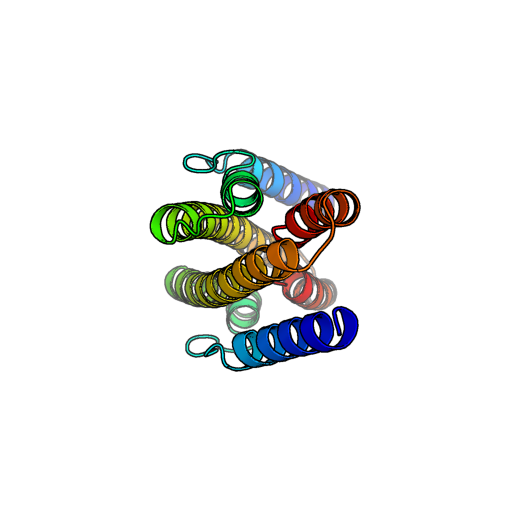 ? -5.297 12.102 0.611 1 90.5 85 LEU B C 1
ATOM 1423 O O . LEU B 1 85 ? -4.742 11.008 0.698 1 90.5 85 LEU B O 1
ATOM 1427 N N . ALA B 1 86 ? -6.543 12.219 0.222 1 84.31 86 ALA B N 1
ATOM 1428 C CA . ALA B 1 86 ? -7.348 11.047 -0.124 1 84.31 86 ALA B CA 1
ATOM 1429 C C . ALA B 1 86 ? -6.699 10.242 -1.247 1 84.31 86 ALA B C 1
ATOM 1431 O O . ALA B 1 86 ? -6.648 9.016 -1.191 1 84.31 86 ALA B O 1
ATOM 1432 N N . GLN B 1 87 ? -6.145 10.898 -2.16 1 85.12 87 GLN B N 1
ATOM 1433 C CA . GLN B 1 87 ? -5.492 10.258 -3.295 1 85.12 87 GLN B CA 1
ATOM 1434 C C . GLN B 1 87 ? -4.176 9.609 -2.875 1 85.12 87 GLN B C 1
ATOM 1436 O O . GLN B 1 87 ? -3.838 8.516 -3.338 1 85.12 87 GLN B O 1
ATOM 1441 N N . ALA B 1 88 ? -3.551 10.305 -1.95 1 84 88 ALA B N 1
ATOM 1442 C CA . ALA B 1 88 ? -2.232 9.844 -1.522 1 84 88 ALA B CA 1
ATOM 1443 C C . ALA B 1 88 ? -2.346 8.594 -0.654 1 84 88 ALA B C 1
ATOM 1445 O O . ALA B 1 88 ? -1.396 7.812 -0.55 1 84 88 ALA B O 1
ATOM 1446 N N . LEU B 1 89 ? -3.443 8.422 0.003 1 83.06 89 LEU B N 1
ATOM 1447 C CA . LEU B 1 89 ? -3.646 7.273 0.879 1 83.06 89 LEU B CA 1
ATOM 1448 C C . LEU B 1 89 ? -4.039 6.039 0.074 1 83.06 89 LEU B C 1
ATOM 1450 O O . LEU B 1 89 ? -3.971 4.914 0.579 1 83.06 89 LEU B O 1
ATOM 1454 N N . GLU B 1 90 ? -4.402 6.238 -1.185 1 70.94 90 GLU B N 1
ATOM 1455 C CA . GLU B 1 90 ? -4.75 5.129 -2.066 1 70.94 90 GLU B CA 1
ATOM 1456 C C . GLU B 1 90 ? -3.504 4.508 -2.693 1 70.94 90 GLU B C 1
ATOM 1458 O O . GLU B 1 90 ? -3.408 3.287 -2.818 1 70.94 90 GLU B O 1
#

Sequence (180 aa):
DQITRIKKLHQQLETDVSQISMKGITDGALIEVINSGKWDDAAVKQQLAAFSNIEQQARYYRVKYYFDLSKVLTPEQRQQVQQDLAQALEDQITRIKKLHQQLETDVSQISMKGITDGALIEVINSGKWDDAAVKQQLAAFSNIEQQARYYRVKYYFDLSKVLTPEQRQQVQQDLAQALE

Radius of gyration: 19.56 Å; Cα contacts (8 Å, |Δi|>4): 145; chains: 2; bounding box: 29×58×41 Å

Nearest PDB structures (foldseek):
  5ihf-assembly1_B  TM=9.355E-01  e=4.210E-10  Salmonella enterica subsp. enterica serovar Typhimurium str. SL1344
  5io8-assembly1_A  TM=9.147E-01  e=1.200E-08  Salmonella enterica subsp. enterica serovar Typhimurium str. SL1344
  5io8-assembly1_B  TM=9.124E-01  e=1.251E-07  Salmonella enterica subsp. enterica serovar Typhimurium str. SL1344
  5iqp-assembly1_B  TM=2.986E-01  e=4.588E+00  Homo sapiens
  5ihf-assembly1_B  TM=9.355E-01  e=3.155E-10  Salmonella enterica subsp. enterica serovar Typhimurium str. SL1344

Foldseek 3Di:
DLVVQLVVLVVVLVVQLVPQDLPQADPCQVVCCVVVVHHDPVNVVSNVVSVVVSLVSSLVSLVVSLVVNCVSDDPVVNVVSVVVNVVSND/DLVVVLVVLVVVLVVQLVPQDLPQADPCQVVCCVVVVHHDPVNVVSNVVSVVVSLVSSLVSVVVSLVVNCVSDDPVVNVVSVVVNVVSND

Secondary structure (DSSP, 8-state):
-HHHHHHHHHHHHHHHHHTS--TT--TTHHHHHHHHT---HHHHHHHHHHHHHHHHHHHHHHHHHHHHHHHHS-HHHHHHHHHHHHHHH-/-HHHHHHHHHHHHHHHHHTS--TT--TTHHHHHHHHT---HHHHHHHHHHHHHHHHHHHHHHHHHHHHHHHHS-HHHHHHHHHHHHHHH-

Organism: NCBI:txid436295

Solvent-accessible surface area (backbone atoms only — not comparable to full-atom values): 10031 Å² total; per-residue (Å²): 102,69,64,59,53,49,50,52,47,52,52,48,39,52,50,56,49,68,65,56,70,63,72,68,60,54,89,59,52,66,52,49,37,42,73,66,74,48,91,47,66,68,60,47,50,49,40,42,49,32,52,30,50,44,51,36,51,41,48,50,44,49,52,51,40,52,37,58,49,46,73,68,43,54,78,76,55,36,57,54,48,52,55,52,46,58,58,70,75,104,101,68,66,58,53,49,51,52,47,51,50,48,39,54,51,55,50,69,66,55,71,64,73,68,60,55,90,59,52,65,53,50,36,42,74,67,74,48,90,49,66,68,59,48,51,50,40,41,50,32,52,30,50,44,50,36,51,42,48,49,45,49,51,51,41,52,37,57,48,46,72,68,44,54,79,75,55,37,57,54,49,51,56,51,47,58,59,69,74,104

pLDDT: mean 93.95, std 5.06, range [70.56, 98.56]